Protein AF-A0A9D5VR47-F1 (afdb_monomer_lite)

pLDDT: mean 79.88, std 18.75, range [38.69, 97.88]

Secondary structure (DSSP, 8-state):
---HHHHHHHHHHHHHHSS-------PEEEEEEEEEE-TTSSSEEEE-EEEEEPTTEEEEEEEEEEEPPTTS---EE-S--TTSEEETTTTEE----B-TTS-B--EEPSEEEEE---SSTT-EEEEEEEEEE---------------

Foldseek 3Di:
DPPPVVVVVVVVVVVVVPPDPPPPDFDKDKWKWFWAQDPVNPDIDTGWTKDWAAAQKKKAFQWKWKFAAPPPDTDIDTDDAQQFKAFPVVRGGHGWDADPVRGTPDIHHGGMIIGIDDHPHRIMMMTIITIDGPPDPPPPPPDDDPDD

Radius of gyration: 25.13 Å; chains: 1; bounding box: 56×33×87 Å

Sequence (148 aa):
MLKIKQIKTYFIILFLILGITIVSYAEVITVKSTVEIASDGRSADLKPTEFSVPDGKLAVIVKYFWENAIGKEPKKNDKLGDSQIFSFSTSKYIPVSYDQNGNAITTLPSGKYSFKVGGYPGAYGTLALEFKDVIKKSGINLKSSKIH

Structure (mmCIF, N/CA/C/O backbone):
data_AF-A0A9D5VR47-F1
#
_entry.id   AF-A0A9D5VR47-F1
#
loop_
_atom_site.group_PDB
_atom_site.id
_atom_site.type_symbol
_atom_site.label_atom_id
_atom_site.label_alt_id
_atom_site.label_comp_id
_atom_site.label_asym_id
_atom_site.label_entity_id
_atom_site.label_seq_id
_atom_site.pdbx_PDB_ins_code
_atom_site.Cartn_x
_atom_site.Cartn_y
_atom_site.Cartn_z
_atom_site.occupancy
_atom_site.B_iso_or_equiv
_atom_site.auth_seq_id
_atom_site.auth_comp_id
_atom_site.auth_asym_id
_atom_site.auth_atom_id
_atom_site.pdbx_PDB_model_num
ATOM 1 N N . MET A 1 1 ? 8.559 12.755 65.473 1.00 50.78 1 M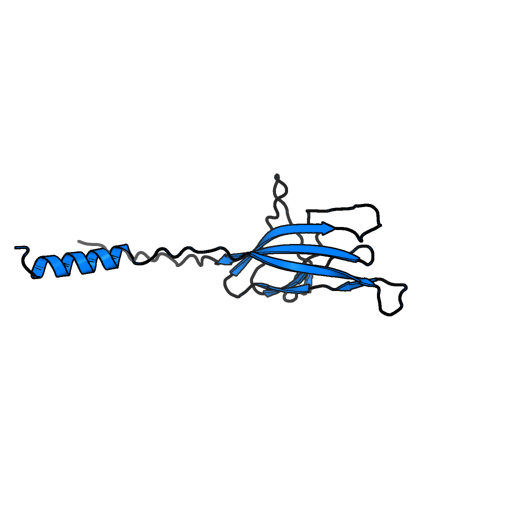ET A N 1
ATOM 2 C CA . MET A 1 1 ? 8.229 11.309 65.446 1.00 50.78 1 MET A CA 1
ATOM 3 C C . MET A 1 1 ? 6.923 11.115 64.681 1.00 50.78 1 MET A C 1
ATOM 5 O O . MET A 1 1 ? 5.854 11.303 65.249 1.00 50.78 1 MET A O 1
ATOM 9 N N . LEU A 1 2 ? 6.992 10.830 63.376 1.00 45.22 2 LEU A N 1
ATOM 10 C CA . LEU A 1 2 ? 5.794 10.537 62.579 1.00 45.22 2 LEU A CA 1
ATOM 11 C C . LEU A 1 2 ? 5.245 9.166 63.002 1.00 45.22 2 LEU A C 1
ATOM 13 O O . LEU A 1 2 ? 5.981 8.180 63.013 1.00 45.22 2 LEU A O 1
ATOM 17 N N . LYS A 1 3 ? 3.964 9.094 63.381 1.00 49.06 3 LYS A N 1
ATOM 18 C CA . LYS A 1 3 ? 3.324 7.831 63.776 1.00 49.06 3 LYS A CA 1
ATOM 19 C C . LYS A 1 3 ? 3.336 6.874 62.579 1.00 49.06 3 LYS A C 1
ATOM 21 O O . LYS A 1 3 ? 2.809 7.208 61.522 1.00 49.06 3 LYS A O 1
ATOM 26 N N . ILE A 1 4 ? 3.868 5.666 62.777 1.00 56.06 4 ILE A N 1
ATOM 27 C CA . ILE A 1 4 ? 4.035 4.582 61.782 1.00 56.06 4 ILE A CA 1
ATOM 28 C C . ILE A 1 4 ? 2.775 4.330 60.922 1.00 56.06 4 ILE A C 1
ATOM 30 O O . ILE A 1 4 ? 2.877 3.905 59.774 1.00 56.06 4 ILE A O 1
ATOM 34 N N . LYS A 1 5 ? 1.577 4.646 61.436 1.00 49.53 5 LYS A N 1
ATOM 35 C CA . LYS A 1 5 ? 0.313 4.548 60.691 1.00 49.53 5 LYS A CA 1
ATOM 36 C C . LYS A 1 5 ? 0.170 5.552 59.536 1.00 49.53 5 LYS A C 1
ATOM 38 O O . LYS A 1 5 ? -0.388 5.173 58.517 1.00 49.53 5 LYS A O 1
ATOM 43 N N . GLN A 1 6 ? 0.680 6.784 59.646 1.00 50.34 6 GLN A N 1
ATOM 44 C CA . GLN A 1 6 ? 0.566 7.777 58.563 1.00 50.34 6 GLN A CA 1
ATOM 45 C C . GLN A 1 6 ? 1.467 7.445 57.366 1.00 50.34 6 GLN A C 1
ATOM 47 O O . GLN A 1 6 ? 1.089 7.700 56.230 1.00 50.34 6 GLN A O 1
ATOM 52 N N . ILE A 1 7 ? 2.616 6.804 57.602 1.00 54.22 7 ILE A N 1
ATOM 53 C CA . ILE A 1 7 ? 3.598 6.457 56.559 1.00 54.22 7 ILE A CA 1
ATOM 54 C C . ILE A 1 7 ? 3.029 5.427 55.567 1.00 54.22 7 ILE A C 1
ATOM 56 O O . ILE A 1 7 ? 3.290 5.513 54.369 1.00 54.22 7 ILE A O 1
ATOM 60 N N . LYS A 1 8 ? 2.191 4.493 56.038 1.00 52.62 8 LYS A N 1
ATOM 61 C CA . LYS A 1 8 ? 1.557 3.479 55.178 1.00 52.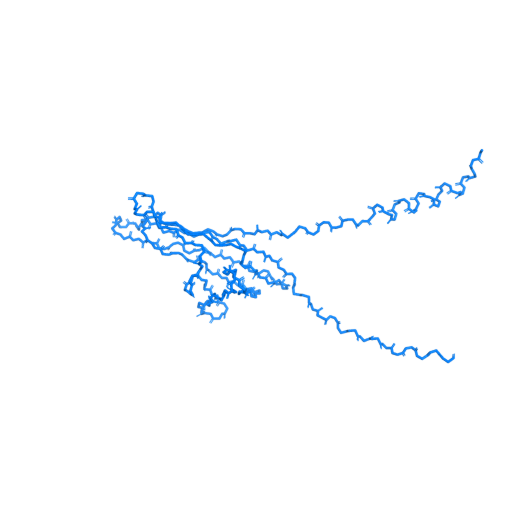62 8 LYS A CA 1
ATOM 62 C C . LYS A 1 8 ? 0.534 4.079 54.207 1.00 52.62 8 LYS A C 1
ATOM 64 O O . LYS A 1 8 ? 0.465 3.644 53.063 1.00 52.62 8 LYS A O 1
ATOM 69 N N . THR A 1 9 ? -0.216 5.096 54.632 1.00 56.69 9 THR A N 1
ATOM 70 C CA . THR A 1 9 ? -1.227 5.752 53.788 1.00 56.69 9 THR A CA 1
ATOM 71 C C . THR A 1 9 ? -0.587 6.544 52.645 1.00 56.69 9 THR A C 1
ATOM 73 O O . THR A 1 9 ? -1.053 6.458 51.513 1.00 56.69 9 THR A O 1
ATOM 76 N N . TYR A 1 10 ? 0.523 7.246 52.900 1.00 56.53 10 TYR A N 1
ATOM 77 C CA . TYR A 1 10 ? 1.241 7.980 51.851 1.00 56.53 10 TYR A CA 1
ATOM 78 C C . TYR A 1 10 ? 1.913 7.055 50.829 1.00 56.53 10 TYR A C 1
ATOM 80 O O . TYR A 1 10 ? 1.923 7.378 49.646 1.00 56.53 10 TYR A O 1
ATOM 88 N N . PHE A 1 11 ? 2.399 5.880 51.248 1.00 55.94 11 PHE A N 1
ATOM 89 C CA . PHE A 1 11 ? 2.956 4.885 50.323 1.00 55.94 11 PHE A CA 1
ATOM 90 C C . PHE A 1 11 ? 1.910 4.317 49.356 1.00 55.94 11 PHE A C 1
ATOM 92 O O . PHE A 1 11 ? 2.212 4.119 48.182 1.00 55.94 11 PHE A O 1
ATOM 99 N N . ILE A 1 12 ? 0.677 4.100 49.825 1.00 58.28 12 ILE A N 1
ATOM 100 C CA . ILE A 1 12 ? -0.422 3.612 48.979 1.00 58.28 12 ILE A CA 1
ATOM 101 C C . ILE A 1 12 ? -0.833 4.678 47.956 1.00 58.28 12 ILE A C 1
ATOM 103 O O . ILE A 1 12 ? -1.037 4.352 46.793 1.00 58.28 12 ILE A O 1
ATOM 107 N N . ILE A 1 13 ? -0.891 5.953 48.353 1.00 57.16 13 ILE A N 1
ATOM 108 C CA . ILE A 1 13 ? -1.251 7.059 47.449 1.00 57.16 13 ILE A CA 1
ATOM 109 C C . ILE A 1 13 ? -0.139 7.320 46.420 1.00 57.16 13 ILE A C 1
ATOM 111 O O . ILE A 1 13 ? -0.436 7.554 45.251 1.00 57.16 13 ILE A O 1
ATOM 115 N N . LEU A 1 14 ? 1.137 7.211 46.810 1.00 52.69 14 LEU A N 1
ATOM 116 C CA . LEU A 1 14 ? 2.267 7.381 45.890 1.00 52.69 14 LEU A CA 1
ATOM 117 C C . LEU A 1 14 ? 2.310 6.272 44.822 1.00 52.69 14 LEU A C 1
ATOM 119 O O . LEU A 1 14 ? 2.559 6.561 43.654 1.00 52.69 14 LEU A O 1
ATOM 123 N N . PHE A 1 15 ? 1.995 5.024 45.191 1.00 53.38 15 PHE A N 1
ATOM 124 C CA . PHE A 1 15 ? 1.859 3.922 44.229 1.00 53.38 15 PHE A CA 1
ATOM 125 C C . PHE A 1 15 ? 0.633 4.071 43.317 1.00 53.38 15 PHE A C 1
ATOM 127 O O . PHE A 1 15 ? 0.667 3.616 42.176 1.00 53.38 15 PHE A O 1
ATOM 134 N N . LEU A 1 16 ? -0.428 4.733 43.787 1.00 51.25 16 LEU A N 1
ATOM 135 C CA . LEU A 1 16 ? -1.640 4.969 42.998 1.00 51.25 16 LEU A CA 1
ATOM 136 C C . LEU A 1 16 ? -1.459 6.073 41.942 1.00 51.25 16 LEU A C 1
ATOM 138 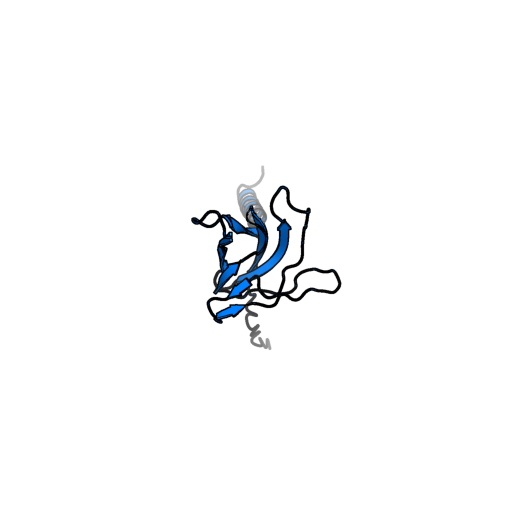O O . LEU A 1 16 ? -2.120 6.031 40.912 1.00 51.25 16 LEU A O 1
ATOM 142 N N . ILE A 1 17 ? -0.554 7.032 42.173 1.00 53.81 17 ILE A N 1
ATOM 143 C CA . ILE A 1 17 ? -0.248 8.123 41.227 1.00 53.81 17 ILE A CA 1
ATOM 144 C C . ILE A 1 17 ? 0.819 7.701 40.199 1.00 53.81 17 ILE A C 1
ATOM 146 O O . ILE A 1 17 ? 0.838 8.220 39.087 1.00 53.81 17 ILE A O 1
ATOM 150 N N . LEU A 1 18 ? 1.681 6.730 40.529 1.00 49.12 18 LEU A N 1
ATOM 151 C CA . LEU A 1 18 ? 2.686 6.197 39.597 1.00 49.12 18 LEU A CA 1
ATOM 152 C C . LEU A 1 18 ? 2.117 5.149 38.620 1.00 49.12 18 LEU A C 1
ATOM 154 O O . LEU A 1 18 ? 2.782 4.749 37.664 1.00 49.12 18 LEU A O 1
ATOM 158 N N . GLY A 1 19 ? 0.890 4.689 38.860 1.00 48.53 19 GLY A N 1
ATOM 159 C CA . GLY A 1 19 ? 0.187 3.775 37.978 1.00 48.53 19 GLY A CA 1
ATOM 160 C C . GLY A 1 19 ? -0.466 4.515 36.814 1.00 48.53 19 GLY A C 1
ATOM 161 O O . GLY A 1 19 ? -1.393 5.290 37.016 1.00 48.53 19 GLY A O 1
ATOM 162 N N . ILE A 1 20 ? -0.084 4.119 35.598 1.00 57.38 20 ILE A N 1
ATOM 163 C CA . ILE A 1 20 ? -0.824 4.320 34.341 1.00 57.38 20 ILE A CA 1
ATOM 164 C C . ILE A 1 20 ? -0.499 5.640 33.614 1.00 57.38 20 ILE A C 1
ATOM 166 O O . ILE A 1 20 ? -1.364 6.466 33.340 1.00 57.38 20 ILE A O 1
ATOM 170 N N . THR A 1 21 ? 0.743 5.782 33.150 1.00 49.72 21 THR A N 1
ATOM 171 C CA . THR A 1 21 ? 0.995 6.450 31.863 1.00 49.72 21 THR A CA 1
ATOM 172 C C . THR A 1 21 ? 1.107 5.377 30.784 1.00 49.72 21 THR A C 1
ATOM 174 O O . THR A 1 21 ? 2.193 4.944 30.405 1.00 49.72 21 THR A O 1
ATOM 177 N N . ILE A 1 22 ? -0.034 4.890 30.286 1.00 54.28 22 ILE A N 1
ATOM 178 C CA . ILE A 1 22 ? -0.019 4.079 29.063 1.00 54.28 22 ILE A CA 1
ATOM 179 C C . ILE A 1 22 ? 0.223 5.065 27.923 1.00 54.28 22 ILE A C 1
ATOM 181 O O . ILE A 1 22 ? -0.702 5.712 27.434 1.00 54.28 22 ILE A O 1
ATOM 185 N N . VAL A 1 23 ? 1.485 5.230 27.536 1.00 51.34 23 VAL A N 1
ATOM 186 C CA . VAL A 1 23 ? 1.825 5.915 26.291 1.00 51.34 23 VAL A CA 1
ATOM 187 C C . VAL A 1 23 ? 1.396 4.979 25.167 1.00 51.34 23 VAL A C 1
ATOM 189 O O . VAL A 1 23 ? 2.095 4.026 24.831 1.00 51.34 23 VAL A O 1
ATOM 192 N N . SER A 1 24 ? 0.195 5.204 24.637 1.00 48.16 24 SER A N 1
ATOM 193 C CA . SER A 1 24 ? -0.287 4.518 23.442 1.00 48.16 24 SER A CA 1
ATOM 194 C C . SER A 1 24 ? 0.517 5.028 22.250 1.00 48.16 24 SER A C 1
ATOM 196 O O . SER A 1 24 ? 0.170 6.042 21.648 1.00 48.16 24 SER A O 1
ATOM 198 N N . TYR A 1 25 ? 1.619 4.354 21.931 1.00 53.97 25 TYR A N 1
ATOM 199 C CA . TYR A 1 25 ? 2.322 4.585 20.676 1.00 53.97 25 TYR A CA 1
ATOM 200 C C . TYR A 1 25 ? 1.459 4.052 19.533 1.00 53.97 25 TYR A C 1
ATOM 202 O O . TYR A 1 25 ? 1.138 2.866 19.487 1.00 53.97 25 TYR A O 1
ATOM 210 N N . ALA A 1 26 ? 1.067 4.939 18.621 1.00 63.38 26 ALA A N 1
ATOM 211 C CA . ALA A 1 26 ? 0.502 4.530 17.348 1.00 63.38 26 ALA A CA 1
ATOM 212 C C . ALA A 1 26 ? 1.615 3.857 16.531 1.00 63.38 26 ALA A C 1
ATOM 214 O O . ALA A 1 26 ? 2.568 4.511 16.107 1.00 63.38 26 ALA A O 1
ATOM 215 N N . GLU A 1 27 ? 1.541 2.536 16.376 1.00 77.75 27 GLU A N 1
ATOM 216 C CA . GLU A 1 27 ? 2.516 1.780 15.594 1.00 77.75 27 GLU A CA 1
ATOM 217 C C . GLU A 1 27 ? 2.306 2.067 14.101 1.00 77.75 27 GLU A C 1
ATOM 219 O O . GLU A 1 27 ? 1.223 1.834 13.555 1.00 77.75 27 GLU A O 1
ATOM 224 N N . VAL A 1 28 ? 3.344 2.601 13.448 1.00 87.00 28 VAL A N 1
ATOM 225 C CA . VAL A 1 28 ? 3.358 2.826 11.999 1.00 87.00 28 VAL A CA 1
ATOM 226 C C . VAL A 1 28 ? 4.098 1.675 11.329 1.00 87.00 28 VAL A C 1
ATOM 228 O O . VAL A 1 28 ? 5.294 1.482 11.542 1.00 87.00 28 VAL A O 1
ATOM 231 N N . ILE A 1 29 ? 3.396 0.941 10.474 1.00 91.81 29 ILE A N 1
ATOM 232 C CA . ILE A 1 29 ? 3.944 -0.165 9.687 1.00 91.81 29 ILE A CA 1
ATOM 233 C C . ILE A 1 29 ? 4.245 0.334 8.280 1.00 91.81 29 ILE A C 1
ATOM 235 O O . ILE A 1 29 ? 3.437 1.031 7.670 1.00 91.81 29 ILE A O 1
ATOM 239 N N . THR A 1 30 ? 5.404 -0.042 7.741 1.00 93.88 30 THR A N 1
ATOM 240 C CA . THR A 1 30 ? 5.784 0.282 6.360 1.00 93.88 30 THR A CA 1
ATOM 241 C C . THR A 1 30 ? 5.783 -0.971 5.496 1.00 93.88 30 THR A C 1
ATOM 243 O O . THR A 1 30 ? 6.465 -1.946 5.801 1.00 93.88 30 THR A O 1
ATOM 246 N N . VAL A 1 31 ? 5.054 -0.923 4.385 1.00 94.75 31 VAL A N 1
ATOM 247 C CA . VAL A 1 31 ? 4.978 -1.979 3.370 1.00 94.75 31 VAL A CA 1
ATOM 248 C C . VAL A 1 31 ? 5.707 -1.494 2.121 1.00 94.75 31 VAL A C 1
ATOM 250 O O . VAL A 1 31 ? 5.441 -0.395 1.638 1.00 94.75 31 VAL A O 1
ATOM 253 N N . LYS A 1 32 ? 6.634 -2.290 1.581 1.00 95.56 32 LYS A N 1
ATOM 254 C CA . LYS A 1 32 ? 7.426 -1.931 0.393 1.00 95.56 32 LYS A CA 1
ATOM 255 C C . LYS A 1 32 ? 7.169 -2.921 -0.731 1.00 95.56 32 LYS A C 1
ATOM 257 O O . LYS A 1 32 ? 7.349 -4.109 -0.503 1.00 95.56 32 LYS A O 1
ATOM 262 N N . SER A 1 33 ? 6.813 -2.431 -1.917 1.00 94.50 33 SER A N 1
ATOM 263 C CA . SER A 1 33 ? 6.659 -3.212 -3.156 1.00 94.50 33 SER A CA 1
ATOM 264 C C . SER A 1 33 ? 7.646 -2.715 -4.218 1.00 94.50 33 SER A C 1
ATOM 266 O O . SER A 1 33 ? 8.026 -1.539 -4.217 1.00 94.50 33 SER A O 1
ATOM 268 N N . THR A 1 34 ? 8.092 -3.609 -5.099 1.00 94.50 34 THR A N 1
ATOM 269 C CA . THR A 1 34 ? 9.136 -3.351 -6.103 1.00 94.50 34 THR A CA 1
ATOM 270 C C . THR A 1 34 ? 8.738 -3.884 -7.478 1.00 94.50 34 THR A C 1
ATOM 272 O O . THR A 1 34 ? 7.867 -4.744 -7.614 1.00 94.50 34 THR A O 1
ATOM 275 N N . VAL A 1 35 ? 9.393 -3.361 -8.511 1.00 92.25 35 VAL A N 1
ATOM 276 C CA . VAL A 1 35 ? 9.409 -3.929 -9.859 1.00 92.25 35 VAL A CA 1
ATOM 277 C C . VAL A 1 35 ? 10.796 -4.508 -10.092 1.00 92.25 35 VAL A C 1
ATOM 279 O O . VAL A 1 35 ? 11.790 -3.792 -9.986 1.00 92.25 35 VAL A O 1
ATOM 282 N N . GLU A 1 36 ? 10.879 -5.789 -10.408 1.00 91.69 36 GLU A N 1
ATOM 283 C CA . GLU A 1 36 ? 12.140 -6.493 -10.636 1.00 91.69 36 GLU A CA 1
ATOM 284 C C . GLU A 1 36 ? 12.331 -6.812 -12.116 1.00 91.69 36 GLU A C 1
ATOM 286 O O . GLU A 1 36 ? 11.380 -6.821 -12.897 1.00 91.69 36 GLU A O 1
ATOM 291 N N . ILE A 1 37 ? 13.578 -7.055 -12.516 1.00 86.00 37 ILE A N 1
ATOM 292 C CA . ILE A 1 37 ? 13.861 -7.611 -13.840 1.00 86.00 37 ILE A CA 1
ATOM 293 C C . ILE A 1 37 ? 13.386 -9.064 -13.818 1.00 86.00 37 ILE A C 1
ATOM 295 O O . ILE A 1 37 ? 13.761 -9.822 -12.922 1.00 86.00 37 ILE A O 1
ATOM 299 N N . ALA A 1 38 ? 12.548 -9.437 -14.780 1.00 85.31 38 ALA A N 1
ATOM 300 C CA . ALA A 1 38 ? 12.062 -10.801 -14.898 1.00 85.31 38 ALA A CA 1
ATOM 301 C C . ALA A 1 38 ? 13.213 -11.763 -15.229 1.00 85.31 38 ALA A C 1
ATOM 303 O O . ALA A 1 38 ? 14.255 -11.375 -15.760 1.00 85.31 38 ALA A O 1
ATOM 304 N N . SER A 1 39 ? 13.008 -13.049 -14.946 1.00 82.50 39 SER A N 1
ATOM 305 C CA . SER A 1 39 ? 14.017 -14.099 -15.181 1.00 82.50 39 SER A CA 1
ATOM 306 C C . SER A 1 39 ? 14.486 -14.220 -16.641 1.00 82.50 39 SER A C 1
ATOM 308 O O . SER A 1 39 ? 15.573 -14.733 -16.893 1.00 82.50 39 SER A O 1
ATOM 310 N N . ASP A 1 40 ? 13.705 -13.709 -17.597 1.00 79.44 40 ASP A N 1
ATOM 311 C CA . ASP A 1 40 ? 14.046 -13.658 -19.022 1.00 79.44 40 ASP A CA 1
ATOM 312 C C . ASP A 1 40 ? 15.028 -12.523 -19.389 1.00 79.44 40 ASP A C 1
ATOM 314 O O . ASP A 1 40 ? 15.505 -12.461 -20.525 1.00 79.44 40 ASP A O 1
ATOM 318 N N . GLY A 1 41 ? 15.317 -11.610 -18.454 1.00 77.19 41 GLY A N 1
ATOM 319 C CA . GLY A 1 41 ? 16.170 -10.435 -18.647 1.00 77.19 41 GLY A CA 1
ATOM 320 C C . GLY A 1 41 ? 15.609 -9.378 -19.606 1.00 77.19 41 GLY A C 1
ATOM 321 O O . GLY A 1 41 ? 16.307 -8.415 -19.924 1.00 77.19 41 GLY A O 1
ATOM 322 N N . ARG A 1 42 ? 14.378 -9.548 -20.098 1.00 74.38 42 ARG A N 1
ATOM 323 C CA . ARG A 1 42 ? 13.743 -8.707 -21.130 1.00 74.38 42 ARG A CA 1
ATOM 324 C C . ARG A 1 42 ? 12.455 -8.053 -20.646 1.00 74.38 42 ARG A C 1
ATOM 326 O O . ARG A 1 42 ? 12.047 -7.042 -21.215 1.00 74.38 42 ARG A O 1
ATOM 333 N N . SER A 1 43 ? 11.853 -8.604 -19.600 1.00 81.88 43 SER A N 1
ATOM 334 C CA . SER A 1 43 ? 10.579 -8.167 -19.043 1.00 81.88 43 SER A CA 1
ATOM 335 C C . SER A 1 43 ? 10.738 -7.658 -17.605 1.00 81.88 43 SER A C 1
ATOM 337 O O . SER A 1 43 ? 11.814 -7.728 -17.004 1.00 81.88 43 SER A O 1
ATOM 339 N N . ALA A 1 44 ? 9.658 -7.106 -17.054 1.00 85.81 44 ALA A N 1
ATOM 340 C CA . ALA A 1 44 ? 9.596 -6.608 -15.686 1.00 85.81 44 ALA A CA 1
ATOM 341 C C . ALA A 1 44 ? 8.537 -7.387 -14.898 1.00 85.81 44 ALA A C 1
ATOM 343 O O . ALA A 1 44 ? 7.385 -7.450 -15.327 1.00 85.81 44 ALA A O 1
ATOM 344 N N . ASP A 1 45 ? 8.910 -7.922 -13.739 1.00 89.81 45 ASP A N 1
ATOM 345 C CA . ASP A 1 45 ? 7.986 -8.581 -12.821 1.00 89.81 45 ASP A CA 1
ATOM 346 C C . ASP A 1 45 ? 7.573 -7.607 -11.723 1.00 89.81 45 ASP A C 1
ATOM 348 O O . ASP A 1 45 ? 8.406 -7.072 -10.987 1.00 89.81 45 ASP A O 1
ATOM 352 N N . LEU A 1 46 ? 6.266 -7.404 -11.561 1.00 90.56 46 LEU A N 1
ATOM 353 C CA . LEU A 1 46 ? 5.761 -6.734 -10.368 1.00 90.56 46 LEU A CA 1
ATOM 354 C C . LEU A 1 46 ? 5.937 -7.687 -9.182 1.00 90.56 46 LEU A C 1
ATOM 356 O O . LEU A 1 46 ? 5.540 -8.852 -9.264 1.00 90.56 46 LEU A O 1
ATOM 360 N N . LYS A 1 47 ? 6.461 -7.189 -8.062 1.00 93.94 47 LYS A N 1
ATOM 361 C CA . LYS A 1 47 ? 6.494 -7.903 -6.781 1.00 93.94 47 LYS A CA 1
ATOM 362 C C . LYS A 1 47 ? 5.552 -7.210 -5.795 1.00 93.94 47 LYS A C 1
ATOM 364 O O . LYS A 1 47 ? 5.983 -6.337 -5.031 1.00 93.94 47 LYS A O 1
ATOM 369 N N . PRO A 1 48 ? 4.240 -7.522 -5.842 1.00 93.25 48 PRO A N 1
ATOM 370 C CA . PRO A 1 48 ? 3.305 -7.043 -4.841 1.00 93.25 48 PRO A CA 1
ATOM 371 C C . PRO A 1 48 ? 3.683 -7.554 -3.455 1.00 93.25 48 PRO A C 1
ATOM 373 O O . PRO A 1 48 ? 4.145 -8.685 -3.306 1.00 93.25 48 PRO A O 1
ATOM 376 N N . THR A 1 49 ? 3.419 -6.740 -2.444 1.00 96.56 49 THR A N 1
ATOM 377 C CA . THR A 1 49 ? 3.693 -7.081 -1.050 1.00 96.56 49 THR A CA 1
ATOM 378 C C . THR A 1 49 ? 2.384 -7.233 -0.312 1.00 96.56 49 THR A C 1
ATOM 380 O O . THR A 1 49 ? 1.571 -6.307 -0.257 1.00 96.56 49 THR A O 1
ATOM 383 N N . GLU A 1 50 ? 2.167 -8.419 0.238 1.00 96.81 50 GLU A N 1
ATOM 384 C CA . GLU A 1 50 ? 0.989 -8.707 1.042 1.00 96.81 50 GLU A CA 1
ATOM 385 C C . GLU A 1 50 ? 1.142 -8.149 2.455 1.00 96.81 50 GLU A C 1
ATOM 387 O O . GLU A 1 50 ? 2.224 -8.15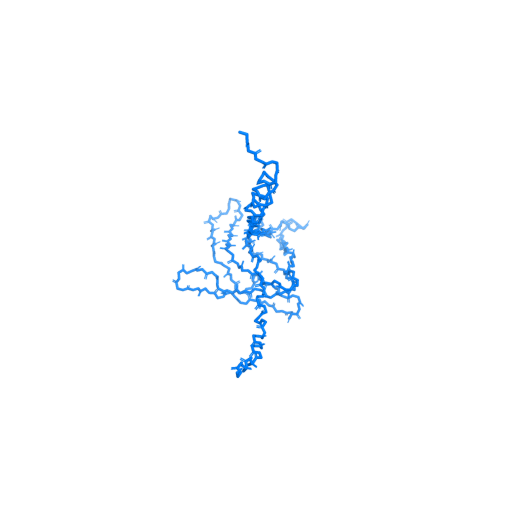4 3.042 1.00 96.81 50 GLU A O 1
ATOM 392 N N . PHE A 1 51 ? 0.038 -7.667 3.013 1.00 95.69 51 PHE A N 1
ATOM 393 C CA . PHE A 1 51 ? -0.041 -7.210 4.393 1.00 95.69 51 PHE A CA 1
ATOM 394 C C . PHE A 1 51 ? -1.436 -7.478 4.957 1.00 95.69 51 PHE A C 1
ATOM 396 O O . PHE A 1 51 ? -2.394 -7.737 4.223 1.00 95.69 51 PHE A O 1
ATOM 403 N N . SER A 1 52 ? -1.554 -7.448 6.282 1.00 95.62 52 SER A N 1
ATOM 404 C CA . SER A 1 52 ? -2.820 -7.693 6.975 1.00 95.62 52 SER A CA 1
ATOM 405 C C . SER A 1 52 ? -3.139 -6.559 7.935 1.00 95.62 52 SER A C 1
ATOM 407 O O . SER A 1 52 ? -2.260 -6.072 8.643 1.00 95.62 52 SER A O 1
ATOM 409 N N . VAL A 1 53 ? -4.409 -6.168 7.967 1.00 94.81 53 VAL A N 1
ATOM 410 C CA . VAL A 1 53 ? -4.978 -5.285 8.985 1.00 94.81 53 VAL A CA 1
ATOM 411 C C . VAL A 1 53 ? -5.608 -6.177 10.063 1.00 94.81 53 VAL A C 1
ATOM 413 O O . VAL A 1 53 ? -6.508 -6.953 9.724 1.00 94.81 53 VAL A O 1
ATOM 416 N N . PRO A 1 54 ? -5.144 -6.114 11.327 1.00 92.81 54 PRO A N 1
ATOM 417 C CA . PRO A 1 54 ? -5.636 -6.964 12.408 1.00 92.81 54 PRO A CA 1
ATOM 418 C C . PRO A 1 54 ? -7.127 -6.783 12.695 1.00 92.81 54 PRO A C 1
ATOM 420 O O . PRO A 1 54 ? -7.702 -5.717 12.464 1.00 92.81 54 PRO A O 1
ATOM 423 N N . ASP A 1 55 ? -7.742 -7.813 13.271 1.00 90.00 55 ASP A N 1
ATOM 424 C CA . ASP A 1 55 ? -9.133 -7.748 13.712 1.00 90.00 55 ASP A CA 1
ATOM 425 C C . ASP A 1 55 ? -9.347 -6.661 14.771 1.00 90.00 55 ASP A C 1
ATOM 427 O O . ASP A 1 55 ? -8.519 -6.434 15.653 1.00 90.00 55 ASP A O 1
ATOM 431 N N . GLY A 1 56 ? -10.481 -5.964 14.668 1.00 88.44 56 GLY A N 1
ATOM 432 C CA . GLY A 1 56 ? -10.807 -4.838 15.547 1.00 88.44 56 GLY A CA 1
ATOM 433 C C . GLY A 1 56 ? -10.032 -3.549 15.249 1.00 88.44 56 GLY A C 1
ATOM 434 O O . GLY A 1 56 ? -10.255 -2.553 15.939 1.00 88.44 56 GLY A O 1
ATOM 435 N N . LYS A 1 57 ? -9.174 -3.533 14.220 1.00 91.19 57 LYS A N 1
ATOM 436 C CA . LYS A 1 57 ? -8.436 -2.348 13.767 1.00 91.19 57 LYS A CA 1
ATOM 437 C C . LYS A 1 57 ? -8.913 -1.861 12.393 1.00 91.19 57 LYS A C 1
ATOM 439 O O . LYS A 1 57 ? -9.474 -2.612 11.597 1.00 91.19 57 LYS A O 1
ATOM 444 N N . LEU A 1 58 ? -8.644 -0.589 12.117 1.00 93.62 58 LEU A N 1
ATOM 445 C CA . LEU A 1 58 ? -8.650 0.020 10.786 1.00 93.62 58 LEU A CA 1
ATOM 446 C C . LEU A 1 58 ? -7.232 0.473 10.464 1.00 93.62 58 LEU A C 1
ATOM 448 O O . LEU A 1 58 ? -6.576 1.053 11.328 1.00 93.62 58 LEU A O 1
ATOM 452 N N . ALA A 1 59 ? -6.776 0.278 9.232 1.00 93.44 59 ALA A N 1
ATOM 453 C CA . ALA A 1 59 ? -5.545 0.905 8.773 1.00 93.44 59 ALA A CA 1
ATOM 454 C C . ALA A 1 59 ? -5.841 2.243 8.096 1.00 93.44 59 ALA A C 1
ATOM 456 O O . ALA A 1 59 ? -6.704 2.337 7.221 1.00 93.44 59 ALA A O 1
ATOM 457 N N . VAL A 1 60 ? -5.098 3.269 8.493 1.00 93.12 60 VAL A N 1
ATOM 458 C CA . VAL A 1 60 ? -5.077 4.585 7.858 1.00 93.12 60 VAL A CA 1
ATOM 459 C C . VAL A 1 60 ? -3.789 4.703 7.064 1.00 93.12 60 VAL A C 1
ATOM 461 O O . VAL A 1 60 ? -2.712 4.412 7.581 1.00 93.12 60 VAL A O 1
ATOM 464 N N . ILE A 1 61 ? -3.893 5.139 5.812 1.00 93.19 61 ILE A N 1
ATOM 465 C CA . ILE A 1 61 ? -2.720 5.430 4.991 1.00 93.19 61 ILE A CA 1
ATOM 466 C C . ILE A 1 61 ? -2.147 6.772 5.442 1.00 93.19 61 ILE A C 1
ATOM 468 O O . ILE A 1 61 ? -2.755 7.815 5.225 1.00 93.19 61 ILE A O 1
ATOM 472 N N . VAL A 1 62 ? -0.974 6.740 6.069 1.00 91.25 62 VAL A N 1
ATOM 473 C CA . VAL A 1 62 ? -0.297 7.941 6.583 1.00 91.25 62 VAL A CA 1
ATOM 474 C C . VAL A 1 62 ? 0.568 8.574 5.506 1.00 91.25 62 VAL A C 1
ATOM 476 O O . VAL A 1 62 ? 0.665 9.794 5.403 1.00 91.25 62 VAL A O 1
ATOM 479 N N . LYS A 1 63 ? 1.235 7.740 4.707 1.00 90.94 63 LYS A N 1
ATOM 480 C CA . LYS A 1 63 ? 2.141 8.206 3.666 1.00 90.94 63 LYS A CA 1
ATOM 481 C C . LYS A 1 63 ? 2.257 7.181 2.559 1.00 90.94 63 LYS A C 1
ATOM 483 O O . LYS A 1 63 ? 2.270 5.977 2.809 1.00 90.94 63 LYS A O 1
ATOM 488 N N . TYR A 1 64 ? 2.425 7.681 1.348 1.00 93.06 64 TYR A N 1
ATOM 489 C CA . TYR A 1 64 ? 2.879 6.892 0.223 1.00 93.06 64 TYR A CA 1
ATOM 490 C C . TYR A 1 64 ? 4.030 7.598 -0.464 1.00 93.06 64 TYR A C 1
ATOM 492 O O . TYR A 1 64 ? 4.143 8.824 -0.453 1.00 93.06 64 TYR A O 1
ATOM 500 N N . PHE A 1 65 ? 4.909 6.792 -1.025 1.00 93.19 65 PHE A N 1
ATOM 501 C CA . PHE A 1 65 ? 5.987 7.263 -1.857 1.00 93.19 65 PHE A CA 1
ATOM 502 C C . PHE A 1 65 ? 6.233 6.245 -2.955 1.00 93.19 65 PHE A C 1
ATOM 504 O O . PHE A 1 65 ? 6.244 5.040 -2.713 1.00 93.19 65 PHE A O 1
ATOM 511 N N . TRP A 1 66 ? 6.471 6.739 -4.155 1.00 94.44 66 TRP A N 1
ATOM 512 C CA . TRP A 1 66 ? 6.934 5.955 -5.281 1.00 94.44 66 TRP A CA 1
ATOM 513 C C . TRP A 1 66 ? 8.051 6.687 -5.990 1.00 94.44 66 TRP A C 1
ATOM 515 O O . TRP A 1 66 ? 8.022 7.912 -6.133 1.00 94.44 66 TRP A O 1
ATOM 525 N N . GLU A 1 67 ? 9.016 5.908 -6.449 1.00 91.94 67 GLU A N 1
ATOM 526 C CA . GLU A 1 67 ? 10.153 6.381 -7.212 1.00 91.94 67 GLU A CA 1
ATOM 527 C C . GLU A 1 67 ? 10.421 5.427 -8.370 1.00 91.94 67 GLU A C 1
ATOM 529 O O . GLU A 1 67 ? 10.363 4.198 -8.244 1.00 91.94 67 GLU A O 1
ATOM 534 N N . ASN A 1 68 ? 10.703 6.025 -9.522 1.00 87.44 68 ASN A N 1
ATOM 535 C CA . ASN A 1 68 ? 11.098 5.286 -10.704 1.00 87.44 68 ASN A CA 1
ATOM 536 C C . ASN A 1 68 ? 12.495 4.657 -10.544 1.00 87.44 68 ASN A C 1
ATOM 538 O O . ASN A 1 68 ? 13.265 5.016 -9.656 1.00 87.44 68 ASN A O 1
ATOM 542 N N . ALA A 1 69 ? 12.842 3.734 -11.437 1.00 84.31 69 ALA A N 1
ATOM 543 C CA . ALA A 1 69 ? 14.145 3.085 -11.429 1.00 84.31 69 ALA A CA 1
ATOM 544 C C . ALA A 1 69 ? 15.309 4.088 -11.549 1.00 84.31 69 ALA A C 1
ATOM 546 O O . ALA A 1 69 ? 15.249 5.047 -12.326 1.00 84.31 69 ALA A O 1
ATOM 547 N N . ILE A 1 70 ? 16.396 3.821 -10.820 1.00 74.12 70 ILE A N 1
ATOM 548 C CA . ILE A 1 70 ? 17.635 4.608 -10.876 1.00 74.12 70 ILE A CA 1
ATOM 549 C C . ILE A 1 70 ? 18.141 4.672 -12.328 1.00 74.12 70 ILE A C 1
ATOM 551 O O . ILE A 1 70 ? 18.194 3.660 -13.024 1.00 74.12 70 ILE A O 1
ATOM 555 N N . GLY A 1 71 ? 18.504 5.870 -12.798 1.00 73.06 71 GLY A N 1
ATOM 556 C CA . GLY A 1 71 ? 18.996 6.086 -14.166 1.00 73.06 71 GLY A CA 1
ATOM 557 C C . GLY A 1 71 ? 17.902 6.206 -15.235 1.00 73.06 71 GLY A C 1
ATOM 558 O O . GLY A 1 71 ? 18.213 6.355 -16.417 1.00 73.06 71 GLY A O 1
ATOM 559 N N . LYS A 1 72 ? 16.623 6.167 -14.848 1.00 78.56 72 LYS A N 1
ATOM 560 C CA . LYS A 1 72 ? 15.505 6.668 -15.662 1.00 78.56 72 LYS A CA 1
ATOM 561 C C . LYS A 1 72 ? 15.154 8.090 -15.233 1.00 78.56 72 LYS A C 1
ATOM 563 O O . LYS A 1 72 ? 15.642 8.565 -14.210 1.00 78.56 72 LYS A O 1
ATOM 568 N N . GLU A 1 73 ? 14.318 8.772 -16.019 1.00 76.94 73 GLU A N 1
ATOM 569 C CA . GLU A 1 73 ? 13.814 10.095 -15.636 1.00 76.94 73 GLU A CA 1
ATOM 570 C C . GLU A 1 73 ? 13.310 10.061 -14.185 1.00 76.94 73 GLU A C 1
ATOM 572 O O . GLU A 1 73 ? 12.493 9.182 -13.859 1.00 76.94 73 GLU A O 1
ATOM 577 N N . PRO A 1 74 ? 13.791 10.977 -13.322 1.00 72.19 74 PRO A N 1
ATOM 578 C CA . PRO A 1 74 ? 13.407 11.004 -11.925 1.00 72.19 74 PRO A CA 1
ATOM 579 C C . PRO A 1 74 ? 11.931 11.375 -11.846 1.00 72.19 74 PRO A C 1
ATOM 581 O O . PRO A 1 74 ? 11.547 12.539 -11.931 1.00 72.19 74 PRO A O 1
ATOM 584 N N . LYS A 1 75 ? 11.088 10.355 -11.707 1.00 83.69 75 LYS A N 1
ATOM 585 C CA . LYS A 1 75 ? 9.664 10.509 -11.439 1.00 83.69 75 LYS A CA 1
ATOM 586 C C . LYS A 1 75 ? 9.415 10.036 -10.022 1.00 83.69 75 LYS A C 1
ATOM 588 O O . LYS A 1 75 ? 9.807 8.929 -9.652 1.00 83.69 75 LYS A O 1
ATOM 593 N N . LYS A 1 76 ? 8.790 10.914 -9.247 1.00 89.69 76 LYS A N 1
ATOM 594 C CA . LYS A 1 76 ? 8.357 10.665 -7.877 1.00 89.69 76 LYS A CA 1
ATOM 595 C C . LYS A 1 76 ? 6.872 10.945 -7.790 1.00 89.69 76 LYS A C 1
ATOM 597 O O . LYS A 1 76 ? 6.375 11.836 -8.474 1.00 89.69 76 LYS A O 1
ATOM 602 N N . ASN A 1 77 ? 6.181 10.168 -6.974 1.00 89.00 77 ASN A N 1
ATOM 603 C CA . ASN A 1 77 ? 4.767 10.365 -6.710 1.00 89.00 77 ASN A CA 1
ATOM 604 C C . ASN A 1 77 ? 4.487 10.053 -5.240 1.00 89.00 77 ASN A C 1
ATOM 606 O O . ASN A 1 77 ? 4.941 9.036 -4.721 1.00 89.00 77 ASN A O 1
ATOM 610 N N . ASP A 1 78 ? 3.757 10.936 -4.578 1.00 90.94 78 ASP A N 1
ATOM 611 C CA . ASP A 1 78 ? 3.334 10.830 -3.183 1.00 90.94 78 ASP A CA 1
ATOM 612 C C . ASP A 1 78 ? 1.834 10.525 -3.041 1.00 90.94 78 ASP A C 1
ATOM 614 O O . ASP A 1 78 ? 1.342 10.321 -1.930 1.00 90.94 78 ASP A O 1
ATOM 618 N N . LYS A 1 79 ? 1.118 10.367 -4.163 1.00 89.88 79 LYS A N 1
ATOM 619 C CA . LYS A 1 79 ? -0.284 9.937 -4.205 1.00 89.88 79 LYS A CA 1
ATOM 620 C C . LYS A 1 79 ? -0.435 8.516 -4.741 1.00 89.88 79 LYS A C 1
ATOM 622 O O . LYS A 1 79 ? 0.075 8.186 -5.812 1.00 89.88 79 LYS A O 1
ATOM 627 N N . LEU A 1 80 ? -1.182 7.691 -4.013 1.00 91.12 80 LEU A N 1
ATOM 628 C CA . LEU A 1 80 ? -1.665 6.411 -4.506 1.00 91.12 80 LEU A CA 1
ATOM 629 C C . LEU A 1 80 ? -2.687 6.615 -5.625 1.00 91.12 80 LEU A C 1
ATOM 631 O O . LEU A 1 80 ? -3.545 7.492 -5.556 1.00 91.12 80 LEU A O 1
ATOM 635 N N . GLY A 1 81 ? -2.623 5.737 -6.617 1.00 87.88 81 GLY A N 1
ATOM 636 C CA . GLY A 1 81 ? -3.695 5.514 -7.577 1.00 87.88 81 GLY A CA 1
ATOM 637 C C . GLY A 1 81 ? -4.640 4.388 -7.149 1.00 87.88 81 GLY A C 1
ATOM 638 O O . GLY A 1 81 ? -4.305 3.539 -6.318 1.00 87.88 81 GLY A O 1
ATOM 639 N N . ASP A 1 82 ? -5.796 4.328 -7.807 1.00 89.25 82 ASP A N 1
ATOM 640 C CA . ASP A 1 82 ? -6.900 3.417 -7.466 1.00 89.25 82 ASP A CA 1
ATOM 641 C C . ASP A 1 82 ? -6.590 1.930 -7.647 1.00 89.25 82 ASP A C 1
ATOM 643 O O . ASP A 1 82 ? -7.298 1.074 -7.129 1.00 89.25 82 ASP A O 1
ATOM 647 N N . SER A 1 83 ? -5.530 1.592 -8.379 1.00 91.00 83 SER A N 1
ATOM 648 C CA . SER A 1 83 ? -5.166 0.210 -8.691 1.00 91.00 83 SER A CA 1
ATOM 649 C C . SER A 1 83 ? -3.974 -0.301 -7.884 1.00 91.00 83 SER A C 1
ATOM 651 O O . SER A 1 83 ? -3.293 -1.214 -8.345 1.00 91.00 83 SER A O 1
ATOM 653 N N . GLN A 1 84 ? -3.643 0.298 -6.738 1.00 94.62 84 GLN A N 1
ATOM 654 C CA . GLN A 1 84 ? -2.423 -0.050 -5.991 1.00 94.62 84 GLN A CA 1
ATOM 655 C C . GLN A 1 84 ? -2.658 -0.903 -4.748 1.00 94.62 84 GLN A C 1
ATOM 657 O O . GLN A 1 84 ? -1.757 -1.638 -4.352 1.00 94.62 84 GLN A O 1
ATOM 662 N N . ILE A 1 85 ? -3.856 -0.849 -4.166 1.00 96.75 85 ILE A N 1
ATOM 663 C CA . ILE A 1 85 ? -4.247 -1.677 -3.022 1.00 96.75 85 ILE A CA 1
ATOM 664 C C . ILE A 1 85 ? -5.297 -2.673 -3.498 1.00 96.75 85 ILE A C 1
ATOM 666 O O . ILE A 1 85 ? -6.381 -2.274 -3.909 1.00 96.75 85 ILE A O 1
ATOM 670 N N . PHE A 1 86 ? -5.002 -3.966 -3.445 1.00 97.62 86 PHE A N 1
ATOM 671 C CA . PHE A 1 86 ? -5.971 -5.029 -3.705 1.00 97.62 86 PHE A CA 1
ATOM 672 C C . PHE A 1 86 ? -6.462 -5.625 -2.387 1.00 97.62 86 PHE A C 1
ATOM 674 O O . PHE A 1 86 ? -5.653 -5.945 -1.520 1.00 97.62 86 PHE A O 1
ATOM 681 N N . SER A 1 87 ? -7.772 -5.794 -2.236 1.00 97.56 87 SER A N 1
ATOM 682 C CA . SER A 1 87 ? -8.393 -6.48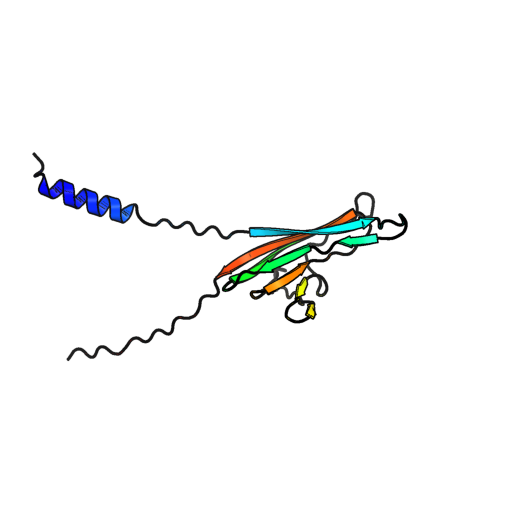4 -1.105 1.00 97.56 87 SER A CA 1
ATOM 683 C C . SER A 1 87 ? -8.695 -7.928 -1.482 1.00 97.56 87 SER A C 1
ATOM 685 O O . SER A 1 87 ? -9.471 -8.186 -2.404 1.00 97.56 87 SER A O 1
ATOM 687 N N . PHE A 1 88 ? -8.133 -8.878 -0.732 1.00 97.31 88 PHE A N 1
ATOM 688 C CA . PHE A 1 88 ? -8.395 -10.301 -0.963 1.00 97.31 88 PHE A CA 1
ATOM 689 C C . PHE A 1 88 ? -9.812 -1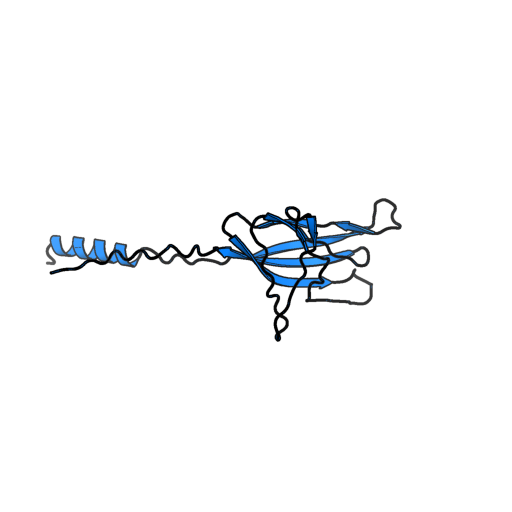0.709 -0.547 1.00 97.31 88 PHE A C 1
ATOM 691 O O . PHE A 1 88 ? -10.403 -11.581 -1.173 1.00 97.31 88 PHE A O 1
ATOM 698 N N . SER A 1 89 ? -10.386 -10.063 0.473 1.00 94.88 89 SER A N 1
ATOM 699 C CA . SER A 1 89 ? -11.739 -10.379 0.949 1.00 94.88 89 SER A CA 1
ATOM 700 C C . SER A 1 89 ? -12.822 -9.981 -0.052 1.00 94.88 89 SER A C 1
ATOM 702 O O . SER A 1 89 ? -13.789 -10.711 -0.239 1.00 94.88 89 SER A O 1
ATOM 704 N N . THR A 1 90 ? -12.658 -8.837 -0.718 1.00 95.94 90 THR A N 1
ATOM 705 C CA . THR A 1 90 ? -13.623 -8.343 -1.715 1.00 95.94 90 THR A CA 1
ATOM 706 C C . THR A 1 90 ? -13.235 -8.677 -3.152 1.00 95.94 90 THR A C 1
ATOM 708 O O . THR A 1 90 ? -14.042 -8.469 -4.058 1.00 95.94 90 THR A O 1
ATOM 711 N N . SER A 1 91 ? -12.021 -9.198 -3.367 1.00 96.94 91 SER A N 1
ATOM 712 C CA . SER A 1 91 ? -11.434 -9.465 -4.687 1.00 96.94 91 SER A CA 1
ATOM 713 C C . SER A 1 91 ? -11.452 -8.243 -5.615 1.00 96.94 91 SER A C 1
ATOM 715 O O . SER A 1 91 ? -11.721 -8.354 -6.812 1.00 96.94 91 SER A O 1
ATOM 717 N N . LYS A 1 92 ? -11.200 -7.051 -5.063 1.00 96.81 92 LYS A N 1
ATOM 718 C CA . LYS A 1 92 ? -11.245 -5.770 -5.786 1.00 96.81 92 LYS A CA 1
ATOM 719 C C . LYS A 1 92 ? -10.100 -4.853 -5.378 1.00 96.81 92 LYS A C 1
ATOM 721 O O . LYS A 1 92 ? -9.571 -4.949 -4.271 1.00 96.81 92 LYS A O 1
ATOM 726 N N . TYR A 1 93 ? -9.749 -3.935 -6.277 1.00 96.00 93 TYR A N 1
ATOM 727 C CA . TYR A 1 93 ? -8.892 -2.807 -5.928 1.00 96.00 93 TYR A CA 1
ATOM 728 C C . TYR A 1 93 ? -9.662 -1.795 -5.077 1.00 96.00 93 TYR A C 1
ATOM 730 O O . TYR A 1 93 ? -10.840 -1.535 -5.329 1.00 96.00 93 TYR A O 1
ATOM 738 N N . ILE A 1 94 ? -8.995 -1.261 -4.057 1.00 95.25 94 ILE A N 1
ATOM 739 C CA . ILE A 1 94 ? -9.540 -0.245 -3.167 1.00 95.25 94 ILE A CA 1
ATOM 740 C C . ILE A 1 94 ? -9.183 1.129 -3.745 1.00 95.25 94 ILE A C 1
ATOM 742 O O . ILE A 1 94 ? -7.996 1.470 -3.760 1.00 95.25 94 ILE A O 1
ATOM 746 N N . PRO A 1 95 ? -10.172 1.912 -4.217 1.00 92.62 95 PRO A N 1
ATOM 747 C CA . PRO A 1 95 ? -9.923 3.275 -4.666 1.00 92.62 95 PRO A CA 1
ATOM 748 C C . PRO A 1 95 ? -9.465 4.132 -3.485 1.00 92.62 95 PRO A C 1
ATOM 750 O O . PRO A 1 95 ? -9.956 3.957 -2.365 1.00 92.62 95 PRO A O 1
ATOM 753 N N . VAL A 1 96 ? -8.528 5.050 -3.729 1.00 92.12 96 VAL A N 1
ATOM 754 C CA . VAL A 1 96 ? -7.973 5.907 -2.673 1.00 92.12 96 VAL A CA 1
ATOM 755 C C . VAL A 1 96 ? -8.461 7.335 -2.861 1.00 92.12 96 VAL A C 1
ATOM 757 O O . VAL A 1 96 ? -8.019 8.064 -3.742 1.00 92.12 96 VAL A O 1
ATOM 760 N N . SER A 1 97 ? -9.356 7.751 -1.975 1.00 91.38 97 SER A N 1
ATOM 761 C CA . SER A 1 97 ? -9.819 9.130 -1.865 1.00 91.38 97 SER A CA 1
ATOM 762 C C . SER A 1 97 ? -8.854 9.995 -1.057 1.00 91.38 97 SER A C 1
ATOM 764 O O . SER A 1 97 ? -8.265 9.543 -0.066 1.00 91.38 97 SER A O 1
ATOM 766 N N . TYR A 1 98 ? -8.784 11.266 -1.447 1.00 91.19 98 TYR A N 1
ATOM 767 C CA . TYR A 1 98 ? -7.958 12.305 -0.841 1.00 91.19 98 TYR A CA 1
ATOM 768 C C . TYR A 1 98 ? -8.818 13.477 -0.361 1.00 91.19 98 TYR A C 1
ATOM 770 O O . TYR A 1 98 ? -9.833 13.793 -0.982 1.00 91.19 98 TYR A O 1
ATOM 778 N N . ASP A 1 99 ? -8.416 14.124 0.733 1.00 90.75 99 ASP A N 1
ATOM 779 C CA . ASP A 1 99 ? -9.001 15.399 1.151 1.00 90.75 99 ASP A CA 1
ATOM 780 C C . ASP A 1 99 ? -8.494 16.573 0.287 1.00 90.75 99 ASP A C 1
ATOM 782 O O . ASP A 1 99 ? -7.622 16.431 -0.575 1.00 90.75 99 ASP A O 1
ATOM 786 N N . GLN A 1 100 ? -9.029 17.768 0.548 1.00 90.31 100 GLN A N 1
ATOM 787 C CA . GLN A 1 100 ? -8.629 19.013 -0.121 1.00 90.31 100 GLN A CA 1
ATOM 788 C C . GLN A 1 100 ? -7.151 19.396 0.083 1.00 90.31 100 GLN A C 1
ATOM 790 O O . GLN A 1 100 ? -6.611 20.179 -0.693 1.00 90.31 100 GLN A O 1
ATOM 795 N N . ASN A 1 101 ? -6.497 18.843 1.107 1.00 88.12 101 ASN A N 1
ATOM 796 C CA . ASN A 1 101 ? -5.089 19.073 1.421 1.00 88.12 101 ASN A CA 1
ATOM 797 C C . ASN A 1 101 ? -4.179 17.991 0.811 1.00 88.12 101 ASN A C 1
ATOM 799 O O . ASN A 1 101 ? -2.963 18.050 0.975 1.00 88.12 101 ASN A O 1
ATOM 803 N N . GLY A 1 102 ? -4.746 17.007 0.106 1.00 83.88 102 GLY A N 1
ATOM 804 C CA . GLY A 1 102 ? -4.006 15.902 -0.494 1.00 83.88 102 GLY A CA 1
ATOM 805 C C . GLY A 1 102 ? -3.656 14.770 0.472 1.00 83.88 102 GLY A C 1
ATOM 806 O O . GLY A 1 102 ? -2.837 13.927 0.113 1.00 83.88 102 GLY A O 1
ATOM 807 N N . ASN A 1 103 ? -4.275 14.699 1.653 1.00 86.75 103 ASN A N 1
ATOM 808 C CA . ASN A 1 103 ? -4.110 13.574 2.574 1.00 86.75 103 ASN A CA 1
ATOM 809 C C . ASN A 1 103 ? -5.059 12.436 2.204 1.00 86.75 103 ASN A C 1
ATOM 811 O O . ASN A 1 103 ? -6.231 12.670 1.903 1.00 86.75 103 ASN A O 1
ATOM 815 N N . ALA A 1 104 ? -4.577 11.195 2.258 1.00 89.06 104 ALA A N 1
ATOM 816 C CA . ALA A 1 104 ? -5.429 10.034 2.034 1.00 89.06 104 ALA A CA 1
ATOM 817 C C . ALA A 1 104 ? -6.453 9.903 3.175 1.00 89.06 104 ALA A C 1
ATOM 819 O O . ALA A 1 104 ? -6.086 9.831 4.346 1.00 89.06 104 ALA A O 1
ATOM 820 N N . ILE A 1 105 ? -7.740 9.837 2.830 1.00 90.69 105 ILE A N 1
ATOM 821 C CA . ILE A 1 105 ? -8.844 9.647 3.794 1.00 90.69 105 ILE A CA 1
ATOM 822 C C . ILE A 1 105 ? -9.423 8.230 3.760 1.00 90.69 105 ILE A C 1
ATOM 824 O O . ILE A 1 105 ? -10.314 7.886 4.534 1.00 90.69 105 ILE A O 1
ATOM 828 N N . THR A 1 106 ? -8.921 7.398 2.850 1.00 91.44 106 THR A N 1
ATOM 829 C CA . THR A 1 106 ? -9.358 6.008 2.722 1.00 91.44 106 THR A CA 1
ATOM 830 C C . THR A 1 106 ? -8.841 5.196 3.897 1.00 91.44 106 THR A C 1
ATOM 832 O O . THR A 1 106 ? -7.650 5.219 4.210 1.00 91.44 106 THR A O 1
ATOM 835 N N . THR A 1 107 ? -9.746 4.460 4.534 1.00 93.44 107 THR A N 1
ATOM 836 C CA . THR A 1 107 ? -9.410 3.521 5.603 1.00 93.44 107 THR A CA 1
ATOM 837 C C . THR A 1 107 ? -9.598 2.098 5.108 1.00 93.44 107 THR A C 1
ATOM 839 O O . THR A 1 107 ? -10.516 1.811 4.338 1.00 93.44 107 THR A O 1
ATOM 842 N N . LEU A 1 108 ? -8.709 1.207 5.533 1.00 94.94 108 LEU A N 1
ATOM 843 C CA . LEU A 1 108 ? -8.781 -0.210 5.205 1.00 94.94 108 LEU A CA 1
ATOM 844 C C . LEU A 1 108 ? -9.324 -0.956 6.429 1.00 94.94 108 LEU A C 1
ATOM 846 O O . LEU A 1 108 ? -8.694 -0.902 7.490 1.00 94.94 108 LEU A O 1
ATOM 850 N N . PRO A 1 109 ? -10.479 -1.634 6.328 1.00 94.94 109 PRO A N 1
ATOM 851 C CA . PRO A 1 109 ? -10.975 -2.473 7.412 1.00 94.94 109 PRO A CA 1
ATOM 852 C C . PRO A 1 109 ? -10.061 -3.678 7.662 1.00 94.94 109 PRO A C 1
ATOM 854 O O . PRO A 1 109 ? -9.168 -3.968 6.858 1.00 94.94 109 PRO A O 1
ATOM 857 N N . SER A 1 110 ? -10.300 -4.402 8.759 1.00 94.88 110 SER A N 1
ATOM 858 C CA . SER A 1 110 ? -9.584 -5.647 9.044 1.00 94.88 110 SER A CA 1
ATOM 859 C C . SER A 1 110 ? -9.664 -6.622 7.864 1.00 94.88 110 SER A C 1
ATOM 861 O O . SER A 1 110 ? -10.695 -6.750 7.196 1.00 94.88 110 SER A O 1
ATOM 863 N N . GLY A 1 111 ? -8.547 -7.281 7.562 1.00 96.00 111 GLY A N 1
ATOM 864 C CA . GLY A 1 111 ? -8.449 -8.180 6.416 1.00 96.00 111 GLY A CA 1
ATOM 865 C C . GLY A 1 111 ? -7.067 -8.236 5.778 1.00 96.00 111 GLY A C 1
ATOM 866 O O . GLY A 1 111 ? -6.115 -7.603 6.232 1.00 96.00 111 GLY A O 1
ATOM 867 N N . LYS A 1 112 ? -6.970 -9.021 4.702 1.00 97.75 112 LYS A N 1
ATOM 868 C CA . LYS A 1 112 ? -5.743 -9.204 3.920 1.00 97.75 112 LYS A CA 1
ATOM 869 C C . LYS A 1 112 ? -5.752 -8.332 2.672 1.00 97.75 112 LYS A C 1
ATOM 871 O O . LYS A 1 112 ? -6.763 -8.266 1.963 1.00 97.75 112 LYS A O 1
ATOM 876 N N . TYR A 1 113 ? -4.599 -7.750 2.369 1.00 97.88 113 TYR A N 1
ATOM 877 C CA . TYR A 1 113 ? -4.400 -6.847 1.243 1.00 97.88 113 TYR A CA 1
ATOM 878 C C . TYR A 1 113 ? -3.080 -7.119 0.528 1.00 97.88 113 TYR A C 1
ATOM 880 O O . TYR A 1 113 ? -2.155 -7.695 1.096 1.00 97.88 113 TYR A O 1
ATOM 888 N N . SER A 1 114 ? -2.988 -6.669 -0.719 1.00 97.69 114 SER A N 1
ATOM 889 C CA . SER A 1 114 ? -1.747 -6.628 -1.486 1.00 97.69 114 SER A CA 1
ATOM 890 C C . SER A 1 114 ? -1.492 -5.206 -1.967 1.00 97.69 114 SER A C 1
ATOM 892 O O . SER A 1 114 ? -2.386 -4.560 -2.516 1.00 97.69 114 SER A O 1
ATOM 894 N N . PHE A 1 115 ? -0.277 -4.717 -1.749 1.00 97.19 115 PHE A N 1
ATOM 895 C CA . PHE A 1 115 ? 0.200 -3.443 -2.264 1.00 97.19 115 PHE A CA 1
ATOM 896 C C . PHE A 1 115 ? 1.087 -3.687 -3.482 1.00 97.19 115 PHE A C 1
ATOM 898 O O . PHE A 1 115 ? 2.061 -4.433 -3.392 1.00 97.19 115 PHE A O 1
ATOM 905 N N . LYS A 1 116 ? 0.771 -3.048 -4.610 1.00 95.25 116 LYS A N 1
ATOM 906 C CA . LYS A 1 116 ? 1.559 -3.147 -5.843 1.00 95.25 116 LYS A CA 1
ATOM 907 C C . LYS A 1 116 ? 1.943 -1.781 -6.397 1.00 95.25 116 LYS A C 1
ATOM 909 O O . LYS A 1 116 ? 1.178 -0.814 -6.340 1.00 95.25 116 LYS A O 1
ATOM 914 N N . VAL A 1 117 ? 3.109 -1.737 -7.026 1.00 93.38 117 VAL A N 1
ATOM 915 C CA . VAL A 1 117 ? 3.589 -0.591 -7.803 1.00 93.38 117 VAL A CA 1
ATOM 916 C C . VAL A 1 117 ? 3.958 -1.031 -9.211 1.00 93.38 117 VAL A C 1
ATOM 918 O O . VAL A 1 117 ? 4.362 -2.170 -9.408 1.00 93.38 117 VAL A O 1
ATOM 921 N N . GLY A 1 118 ? 3.789 -0.139 -10.186 1.00 90.12 118 GLY A N 1
ATOM 922 C CA . GLY A 1 118 ? 4.300 -0.314 -11.547 1.00 90.12 118 GLY A CA 1
ATOM 923 C C . GLY A 1 118 ? 5.525 0.567 -11.798 1.00 90.12 118 GLY A C 1
ATOM 924 O O . GLY A 1 118 ? 5.944 1.328 -10.924 1.00 90.12 118 GLY A O 1
ATOM 925 N N . GLY A 1 119 ? 6.082 0.491 -13.005 1.00 88.31 119 GLY A N 1
ATOM 926 C CA . GLY A 1 119 ? 7.226 1.301 -13.424 1.00 88.31 119 GLY A CA 1
ATOM 927 C C . GLY A 1 119 ? 8.256 0.496 -14.208 1.00 88.31 119 GLY A C 1
ATOM 928 O O . GLY A 1 119 ? 7.991 -0.630 -14.625 1.00 88.31 119 GLY A O 1
ATOM 929 N N . TYR A 1 120 ? 9.432 1.089 -14.410 1.00 89.31 120 TYR A N 1
ATOM 930 C CA . TYR A 1 120 ? 10.582 0.383 -14.978 1.00 89.31 120 TYR A CA 1
ATOM 931 C C . TYR A 1 120 ? 11.168 -0.612 -13.960 1.00 89.31 120 TYR A C 1
ATOM 933 O O . TYR A 1 120 ? 11.013 -0.393 -12.757 1.00 89.31 120 TYR A O 1
ATOM 941 N N . PRO A 1 121 ? 11.884 -1.665 -14.399 1.00 90.38 121 PRO A N 1
ATOM 942 C CA . PRO A 1 121 ? 12.630 -2.529 -13.487 1.00 90.38 121 PRO A CA 1
ATOM 943 C C . PRO A 1 121 ? 13.548 -1.721 -12.564 1.00 90.38 121 PRO A C 1
ATOM 945 O O . PRO A 1 121 ? 14.336 -0.905 -13.038 1.00 90.38 121 PRO A O 1
ATOM 948 N N . GLY A 1 122 ? 13.427 -1.934 -11.256 1.00 88.19 122 GLY A N 1
ATOM 949 C CA . GLY A 1 122 ? 14.078 -1.152 -10.203 1.00 88.19 122 GLY A CA 1
ATOM 950 C C . GLY A 1 122 ? 13.201 -0.052 -9.592 1.00 88.19 122 GLY A C 1
ATOM 951 O O . GLY A 1 122 ? 13.603 0.542 -8.593 1.00 88.19 122 GLY A O 1
ATOM 952 N N . ALA A 1 123 ? 12.014 0.222 -10.144 1.00 91.81 123 ALA A N 1
ATOM 953 C CA . ALA A 1 123 ? 11.037 1.097 -9.504 1.00 91.81 123 ALA A CA 1
ATOM 954 C C . ALA A 1 123 ? 10.518 0.468 -8.205 1.00 91.81 123 ALA A C 1
ATOM 956 O O . ALA A 1 123 ? 10.418 -0.756 -8.073 1.00 91.81 123 ALA A O 1
ATOM 957 N N . TYR A 1 124 ? 10.159 1.307 -7.239 1.00 94.19 124 TYR A N 1
ATOM 958 C CA . TYR A 1 124 ? 9.617 0.848 -5.967 1.00 94.19 124 TYR A CA 1
ATOM 959 C C . TYR A 1 124 ? 8.635 1.856 -5.388 1.00 94.19 124 TYR A C 1
ATOM 961 O O . TYR A 1 124 ? 8.632 3.036 -5.740 1.00 94.19 124 TYR A O 1
ATOM 969 N N . GLY A 1 125 ? 7.814 1.392 -4.454 1.00 94.94 125 GLY A N 1
ATOM 970 C CA . GLY A 1 125 ? 7.064 2.286 -3.592 1.00 94.94 125 GLY A CA 1
ATOM 971 C C . GLY A 1 125 ? 6.928 1.753 -2.183 1.00 94.94 125 GLY A C 1
ATOM 972 O O . GLY A 1 125 ? 7.129 0.566 -1.909 1.00 94.94 125 GLY A O 1
ATOM 973 N N . THR A 1 126 ? 6.613 2.669 -1.284 1.00 95.75 126 THR A N 1
ATOM 974 C CA . THR A 1 126 ? 6.406 2.424 0.134 1.00 95.75 126 THR A CA 1
ATOM 975 C C . THR A 1 126 ? 5.052 2.967 0.556 1.00 95.75 126 THR A C 1
ATOM 977 O O . THR A 1 126 ? 4.608 4.026 0.112 1.00 95.75 126 THR A O 1
ATOM 980 N N . LEU A 1 127 ? 4.394 2.211 1.422 1.00 95.19 127 LEU A N 1
ATOM 981 C CA . LEU A 1 127 ? 3.106 2.527 2.008 1.00 95.19 127 LEU A CA 1
ATOM 982 C C . LEU A 1 127 ? 3.260 2.495 3.526 1.00 95.19 127 LEU A C 1
ATOM 984 O O . LEU A 1 127 ? 3.554 1.443 4.089 1.00 95.19 127 LEU A O 1
ATOM 988 N N . ALA A 1 128 ? 3.079 3.637 4.178 1.00 94.50 128 ALA A N 1
ATOM 989 C CA . ALA A 1 128 ? 3.058 3.741 5.630 1.00 94.50 128 ALA A CA 1
ATOM 990 C C . ALA A 1 128 ? 1.610 3.702 6.126 1.00 94.50 128 ALA A C 1
ATOM 992 O O . ALA A 1 128 ? 0.770 4.492 5.683 1.00 94.50 128 ALA A O 1
ATOM 993 N N . LEU A 1 129 ? 1.336 2.789 7.050 1.00 93.81 129 LEU A N 1
ATOM 994 C CA . LEU A 1 129 ? 0.022 2.522 7.614 1.00 93.81 129 LEU A CA 1
ATOM 995 C C . LEU A 1 129 ? 0.058 2.707 9.126 1.00 93.81 129 LEU A C 1
ATOM 997 O O . LEU A 1 129 ? 0.986 2.249 9.782 1.00 93.81 129 LEU A O 1
ATOM 1001 N N . GLU A 1 130 ? -0.984 3.311 9.676 1.00 93.25 130 GLU A N 1
ATOM 1002 C CA . GLU A 1 130 ? -1.227 3.382 11.117 1.00 93.25 130 GLU A CA 1
ATOM 1003 C C . GLU A 1 130 ? -2.487 2.586 11.448 1.00 93.25 130 GLU A C 1
ATOM 1005 O O . GLU A 1 130 ? -3.516 2.745 10.784 1.00 93.25 130 GLU A O 1
ATOM 1010 N N . PHE A 1 131 ? -2.432 1.738 12.475 1.00 92.38 131 PHE A N 1
ATOM 1011 C CA . PHE A 1 131 ? -3.592 0.963 12.913 1.00 92.38 131 PHE A CA 1
ATOM 1012 C C . PHE A 1 131 ? -4.333 1.657 14.051 1.00 92.38 131 PHE A C 1
ATOM 1014 O O . PHE A 1 131 ? -3.780 1.904 15.121 1.00 92.38 131 PHE A O 1
ATOM 1021 N N . LYS A 1 132 ? -5.624 1.908 13.840 1.00 89.88 132 LYS A N 1
ATOM 1022 C CA . LYS A 1 132 ? -6.517 2.538 14.814 1.00 89.88 132 LYS A CA 1
ATOM 1023 C C . LYS A 1 132 ? -7.547 1.543 15.310 1.00 89.88 132 LYS A C 1
ATOM 1025 O O . LYS A 1 132 ? -8.072 0.757 14.527 1.00 89.88 132 LYS A O 1
ATOM 1030 N N . ASP A 1 133 ? -7.849 1.582 16.602 1.00 87.38 133 ASP A N 1
ATOM 1031 C CA . ASP A 1 133 ? -8.934 0.784 17.167 1.00 87.38 133 ASP A CA 1
ATOM 1032 C C . ASP A 1 133 ? -10.284 1.211 16.601 1.00 87.38 133 ASP A C 1
ATOM 1034 O O . ASP A 1 133 ? -10.628 2.396 16.566 1.00 87.38 133 ASP A O 1
ATOM 1038 N N . VAL A 1 134 ? -11.089 0.227 16.206 1.00 82.00 134 VAL A N 1
ATOM 1039 C CA . VAL A 1 134 ? -12.513 0.446 15.981 1.00 82.00 134 VAL A CA 1
ATOM 1040 C C . VAL A 1 134 ? -13.141 0.642 17.355 1.00 82.00 134 VAL A C 1
ATOM 1042 O O . VAL A 1 134 ? -13.422 -0.326 18.063 1.00 82.00 134 VAL A O 1
ATOM 1045 N N . ILE A 1 135 ? -13.366 1.896 17.754 1.00 70.19 135 ILE A N 1
ATOM 1046 C CA . ILE A 1 135 ? -14.132 2.197 18.965 1.00 70.19 135 ILE A CA 1
ATOM 1047 C C . ILE A 1 135 ? -15.547 1.655 18.746 1.00 70.19 135 ILE A C 1
ATOM 1049 O O . ILE A 1 135 ? -16.389 2.291 18.108 1.00 70.19 135 ILE A O 1
ATOM 1053 N N . LYS A 1 136 ? -15.834 0.464 19.282 1.00 54.69 136 LYS A N 1
ATOM 1054 C CA . LYS A 1 136 ? -17.214 0.021 19.464 1.00 54.69 136 LYS A CA 1
ATOM 1055 C C . LYS A 1 136 ? -17.844 1.048 20.394 1.00 54.69 136 LYS A C 1
ATOM 1057 O O . LYS A 1 136 ? -17.442 1.132 21.551 1.00 54.69 136 LYS A O 1
ATOM 1062 N N . LYS A 1 137 ? -18.810 1.836 19.905 1.00 44.94 137 LYS A N 1
ATOM 1063 C CA . LYS A 1 137 ? -19.725 2.577 20.782 1.00 44.94 137 LYS A CA 1
ATOM 1064 C C . LYS A 1 137 ? -20.381 1.540 21.691 1.00 44.94 137 LYS A C 1
ATOM 1066 O O . LYS A 1 137 ? -21.340 0.883 21.294 1.00 44.94 137 LYS A O 1
ATOM 1071 N N . SER A 1 138 ? -19.824 1.335 22.878 1.00 47.12 138 SER A N 1
ATOM 1072 C CA . SER A 1 138 ? -20.494 0.623 23.948 1.00 47.12 138 SER A CA 1
ATOM 1073 C C . SER A 1 138 ? -21.779 1.396 24.211 1.00 47.12 138 SER A C 1
ATOM 1075 O O . SER A 1 138 ? -21.759 2.597 24.478 1.00 47.12 138 SER A O 1
ATOM 1077 N N . GLY A 1 139 ? -22.915 0.728 24.020 1.00 45.19 139 GLY A N 1
ATOM 1078 C CA . GLY A 1 139 ? -24.213 1.293 24.340 1.00 45.19 139 GLY A CA 1
ATOM 1079 C C . GLY A 1 139 ? -24.202 1.730 25.797 1.00 45.19 139 GLY A C 1
ATOM 1080 O O . GLY A 1 139 ? -24.161 0.897 26.700 1.00 45.19 139 GLY A O 1
ATOM 1081 N N . ILE A 1 140 ? -24.212 3.040 26.019 1.00 41.62 140 ILE A N 1
ATOM 1082 C CA . ILE A 1 140 ? -24.471 3.624 27.326 1.00 41.62 140 ILE A CA 1
ATOM 1083 C C . ILE A 1 140 ? -25.930 3.288 27.644 1.00 41.62 140 ILE A C 1
ATOM 1085 O O . ILE A 1 140 ? -26.845 4.001 27.244 1.00 41.62 140 ILE A O 1
ATOM 1089 N N . ASN A 1 141 ? -26.162 2.171 28.330 1.00 43.19 141 ASN A N 1
ATOM 1090 C CA . ASN A 1 141 ? -27.415 1.940 29.031 1.00 43.19 141 ASN A CA 1
ATOM 1091 C C . ASN A 1 141 ? -27.238 2.483 30.449 1.00 43.19 141 ASN A C 1
ATOM 1093 O O . ASN A 1 141 ? -26.933 1.749 31.388 1.00 43.19 141 ASN A O 1
ATOM 1097 N N . LEU A 1 142 ? -27.376 3.803 30.587 1.00 40.88 142 LEU A N 1
ATOM 1098 C CA . LEU A 1 142 ? -27.635 4.409 31.887 1.00 40.88 142 LEU A CA 1
ATOM 1099 C C . LEU A 1 142 ? -29.063 4.014 32.265 1.00 40.88 142 LEU A C 1
ATOM 1101 O O . LEU A 1 142 ? -30.023 4.721 31.959 1.00 40.88 142 LEU A O 1
ATOM 1105 N N . LYS A 1 143 ? -29.204 2.848 32.907 1.00 40.38 143 LYS A N 1
ATOM 1106 C CA . LYS A 1 143 ? -30.410 2.527 33.664 1.00 40.38 143 LYS A CA 1
ATOM 1107 C C . LYS A 1 143 ? -30.672 3.698 34.607 1.00 40.38 143 LYS A C 1
ATOM 1109 O O . LYS A 1 143 ? -29.860 4.000 35.478 1.00 40.38 143 LYS A O 1
ATOM 1114 N N . SER A 1 144 ? -31.810 4.347 34.380 1.00 47.91 144 SER A N 1
ATOM 1115 C CA . SER A 1 144 ? -32.432 5.322 35.264 1.00 47.91 144 SER A CA 1
ATOM 1116 C C . SER A 1 144 ? -32.394 4.806 36.705 1.00 47.91 144 SER A C 1
ATOM 1118 O O . SER A 1 144 ? -33.119 3.877 37.057 1.00 47.91 144 SER A O 1
ATOM 1120 N N . SER A 1 145 ? -31.528 5.393 37.530 1.00 38.69 145 SER A N 1
ATOM 1121 C CA . SER A 1 145 ? -31.649 5.299 38.980 1.00 38.69 145 SER A CA 1
ATOM 1122 C C . SER A 1 145 ? -32.540 6.454 39.416 1.00 38.69 145 SER A C 1
ATOM 1124 O O . SER A 1 145 ? -32.082 7.577 39.622 1.00 38.69 145 SER A O 1
ATOM 1126 N N . LYS A 1 146 ? -33.848 6.187 39.467 1.00 45.56 146 LYS A N 1
ATOM 1127 C CA . LYS A 1 146 ? -34.774 6.957 40.295 1.00 45.56 146 LYS A CA 1
ATOM 1128 C C . LYS A 1 146 ? -34.349 6.731 41.744 1.00 45.56 146 LYS A C 1
ATOM 1130 O O . LYS A 1 146 ? -34.522 5.631 42.261 1.00 45.56 146 LYS A O 1
ATOM 1135 N N . ILE A 1 147 ? -33.803 7.760 42.374 1.00 45.09 147 ILE A N 1
ATOM 1136 C CA . ILE A 1 147 ? -33.727 7.838 43.830 1.00 45.09 147 ILE A CA 1
ATOM 1137 C C . ILE A 1 147 ? -34.936 8.682 44.237 1.00 45.09 147 ILE A C 1
ATOM 1139 O O . ILE A 1 147 ? -35.018 9.854 43.867 1.00 45.09 147 ILE A O 1
ATOM 1143 N N . HIS A 1 148 ? -35.912 8.026 44.866 1.00 42.28 148 HIS A N 1
ATOM 1144 C CA . HIS A 1 148 ? -36.953 8.676 45.660 1.00 42.28 148 HIS A CA 1
ATOM 1145 C C . HIS A 1 148 ? -36.397 8.988 47.046 1.00 42.28 148 HIS A C 1
ATOM 1147 O O . HIS A 1 148 ? -35.592 8.164 47.537 1.00 42.28 148 HIS A O 1
#